Protein AF-A0A379W5Y6-F1 (afdb_monomer_lite)

Radius of gyration: 19.23 Å; chains: 1; bounding box: 27×20×67 Å

Structure (mmCIF, N/CA/C/O backbone):
data_AF-A0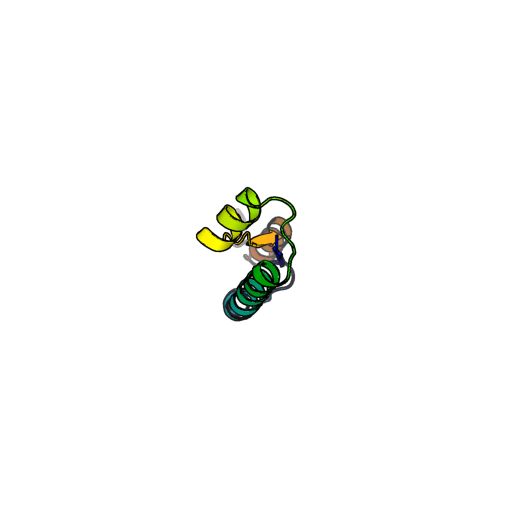A379W5Y6-F1
#
_entry.id   AF-A0A379W5Y6-F1
#
loop_
_atom_site.group_PDB
_atom_site.id
_atom_site.type_symbol
_atom_site.label_atom_id
_atom_site.label_alt_id
_atom_site.label_comp_id
_atom_site.label_asym_id
_atom_site.label_entity_id
_atom_site.label_seq_id
_atom_site.pdbx_PDB_ins_code
_atom_site.Cartn_x
_atom_site.Cartn_y
_atom_site.Cartn_z
_atom_site.occupancy
_atom_site.B_iso_or_equiv
_atom_site.auth_seq_id
_atom_site.auth_comp_id
_atom_site.auth_asym_id
_atom_site.auth_atom_id
_atom_site.pdbx_PDB_model_num
ATOM 1 N N . MET A 1 1 ? -0.279 5.714 -4.735 1.00 67.56 1 MET A N 1
ATOM 2 C CA . MET A 1 1 ? -0.208 5.740 -3.257 1.00 67.56 1 MET A CA 1
ATOM 3 C C . MET A 1 1 ? -1.556 5.275 -2.741 1.00 67.56 1 MET A C 1
ATOM 5 O O . MET A 1 1 ? -2.556 5.753 -3.262 1.00 67.56 1 MET A O 1
ATOM 9 N N . SER A 1 2 ? -1.587 4.337 -1.796 1.00 84.25 2 SER A N 1
ATOM 10 C CA . SER A 1 2 ? -2.826 3.873 -1.147 1.00 84.25 2 SER A CA 1
ATOM 11 C C . SER A 1 2 ? -2.727 4.071 0.368 1.00 84.25 2 SER A C 1
ATOM 13 O O . SER A 1 2 ? -1.630 4.305 0.878 1.00 84.25 2 SER A O 1
ATOM 15 N N . ALA A 1 3 ? -3.841 4.009 1.096 1.00 88.88 3 ALA A N 1
ATOM 16 C CA . ALA A 1 3 ? -3.827 4.110 2.553 1.00 88.88 3 ALA A CA 1
ATOM 17 C C . ALA A 1 3 ? -4.930 3.276 3.217 1.00 88.88 3 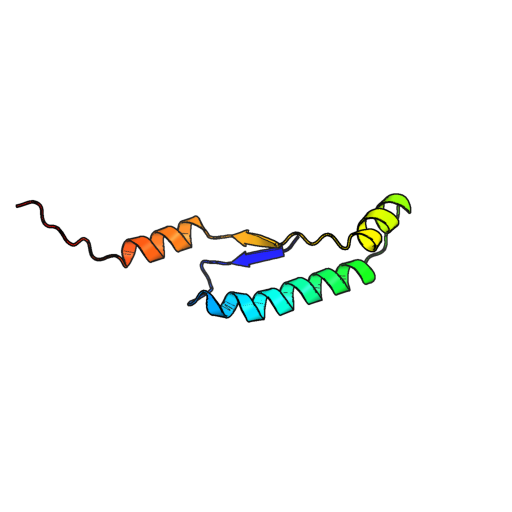ALA A C 1
ATOM 19 O O . ALA A 1 3 ? -6.058 3.233 2.728 1.00 88.88 3 ALA A O 1
ATOM 20 N N . PHE A 1 4 ? -4.616 2.665 4.363 1.00 87.88 4 PHE A N 1
ATOM 21 C CA . PHE A 1 4 ? -5.597 1.966 5.194 1.00 87.88 4 PHE A CA 1
ATOM 22 C C . PHE A 1 4 ? -6.329 2.936 6.118 1.00 87.88 4 PHE A C 1
ATOM 24 O O . PHE A 1 4 ? -5.708 3.744 6.813 1.00 87.88 4 PHE A O 1
ATOM 31 N N . ASN A 1 5 ? -7.656 2.836 6.160 1.00 88.06 5 ASN A N 1
ATOM 32 C CA . ASN A 1 5 ? -8.479 3.614 7.076 1.00 88.06 5 ASN A CA 1
ATOM 33 C C . ASN A 1 5 ? -8.632 2.888 8.416 1.00 88.06 5 ASN A C 1
ATOM 35 O O . ASN A 1 5 ? -9.483 2.012 8.565 1.00 88.06 5 ASN A O 1
ATOM 39 N N . LEU A 1 6 ? -7.849 3.310 9.409 1.00 83.81 6 LEU A N 1
ATOM 40 C CA . LEU A 1 6 ? -7.861 2.711 10.747 1.00 83.81 6 LEU A CA 1
ATOM 41 C C . LEU A 1 6 ? -9.157 2.989 11.526 1.00 83.81 6 LEU A C 1
ATOM 43 O O . LEU A 1 6 ? -9.451 2.307 12.500 1.00 83.81 6 LEU A O 1
ATOM 47 N N . GLY A 1 7 ? -9.953 3.975 11.103 1.00 81.19 7 GLY A N 1
ATOM 48 C CA . GLY A 1 7 ? -11.263 4.245 11.696 1.00 81.19 7 GLY A CA 1
ATOM 49 C C . GLY A 1 7 ? -12.370 3.300 11.225 1.00 81.19 7 GLY A C 1
ATOM 50 O O . GLY A 1 7 ? -13.391 3.194 11.901 1.00 81.19 7 GLY A O 1
ATOM 51 N N . ALA A 1 8 ? -12.178 2.634 10.082 1.00 83.44 8 ALA A N 1
ATOM 52 C CA . ALA A 1 8 ? -13.175 1.757 9.469 1.00 83.44 8 ALA A CA 1
ATOM 53 C C . ALA A 1 8 ? -12.997 0.275 9.839 1.00 83.44 8 ALA A C 1
ATOM 55 O O . ALA A 1 8 ? -13.981 -0.460 9.849 1.00 83.44 8 ALA A O 1
ATOM 56 N N . ILE A 1 9 ? -11.772 -0.148 10.166 1.00 84.50 9 ILE A N 1
ATOM 57 C CA . ILE A 1 9 ? -11.477 -1.520 10.604 1.00 84.50 9 ILE A CA 1
ATOM 58 C C . ILE A 1 9 ? -11.939 -1.745 12.050 1.00 84.50 9 ILE A C 1
ATOM 60 O O . ILE A 1 9 ? -11.881 -0.835 12.890 1.00 84.50 9 ILE A O 1
ATOM 64 N N . LYS A 1 10 ? -12.419 -2.955 12.357 1.00 78.62 10 LYS A N 1
ATOM 65 C CA . LYS A 1 10 ? -12.841 -3.325 13.718 1.00 78.62 10 LYS A CA 1
ATOM 66 C C . LYS A 1 10 ? -11.726 -4.045 14.461 1.00 78.62 10 LYS A C 1
ATOM 68 O O . LYS A 1 10 ? -11.539 -3.767 15.645 1.00 78.62 10 LYS A O 1
ATOM 73 N N . THR A 1 11 ? -10.980 -4.906 13.774 1.00 82.81 11 THR A N 1
ATOM 74 C CA . THR A 1 11 ? -9.792 -5.584 14.308 1.00 82.81 11 THR A CA 1
ATOM 75 C C . THR A 1 11 ? -8.574 -5.361 13.413 1.00 82.81 11 THR A C 1
ATOM 77 O O . THR A 1 11 ? -8.694 -4.967 12.254 1.00 82.81 11 THR A O 1
ATOM 80 N N . LEU A 1 12 ? -7.375 -5.573 13.967 1.00 85.19 12 LEU A N 1
ATOM 81 C CA . LEU A 1 12 ? -6.128 -5.467 13.201 1.00 85.19 12 LEU A CA 1
ATOM 82 C C . LEU A 1 12 ? -5.949 -6.632 12.219 1.00 85.19 12 LEU A C 1
ATOM 84 O O . LEU A 1 12 ? -5.240 -6.465 11.234 1.00 85.19 12 LEU A O 1
ATOM 88 N N . ASP A 1 13 ? -6.620 -7.762 12.441 1.00 88.00 13 ASP A N 1
ATOM 89 C CA . ASP A 1 13 ? -6.541 -8.939 11.566 1.00 88.00 13 ASP A CA 1
ATOM 90 C C . ASP A 1 13 ? -7.114 -8.651 10.166 1.00 88.00 13 ASP A C 1
ATOM 92 O O . ASP A 1 13 ? -6.627 -9.172 9.167 1.00 88.00 13 ASP A O 1
ATOM 96 N N . GLU A 1 14 ? -8.082 -7.730 10.060 1.00 87.19 14 GLU A N 1
ATOM 97 C CA . GLU A 1 14 ? -8.630 -7.265 8.775 1.00 87.19 14 GLU A CA 1
ATOM 98 C C . GLU A 1 14 ? -7.561 -6.618 7.873 1.00 87.19 14 GLU A C 1
ATOM 100 O O . GLU A 1 14 ? -7.718 -6.569 6.651 1.00 87.19 14 GLU A O 1
ATOM 105 N N . LEU A 1 15 ? -6.454 -6.124 8.447 1.00 88.62 15 LEU A N 1
ATOM 106 C CA . LEU A 1 15 ? -5.364 -5.539 7.666 1.00 88.62 15 LEU A CA 1
ATOM 107 C C . LEU A 1 15 ? -4.644 -6.572 6.802 1.00 88.62 15 LEU A C 1
ATOM 109 O O . LEU A 1 15 ? -4.092 -6.179 5.780 1.00 88.62 15 LEU A O 1
ATOM 113 N N . GLU A 1 16 ? -4.641 -7.856 7.167 1.00 89.19 16 GLU A N 1
ATOM 114 C CA . GLU A 1 16 ? -3.969 -8.896 6.383 1.00 89.19 16 GLU A CA 1
ATOM 115 C C . GLU A 1 16 ? -4.611 -9.035 4.996 1.00 89.19 16 GLU A C 1
ATOM 117 O O . GLU A 1 16 ? -3.943 -8.884 3.968 1.00 89.19 16 GLU A O 1
ATOM 122 N N . GLU A 1 17 ? -5.930 -9.228 4.956 1.00 89.94 17 GLU A N 1
ATOM 123 C CA . GLU A 1 17 ? -6.675 -9.365 3.705 1.00 89.94 17 GLU A CA 1
ATOM 124 C C . GLU A 1 17 ? -6.653 -8.061 2.892 1.00 89.94 17 GLU A C 1
ATOM 126 O O . GLU A 1 17 ? -6.386 -8.067 1.685 1.00 89.94 17 GLU A O 1
ATOM 131 N N . LEU A 1 18 ? -6.838 -6.915 3.559 1.00 89.56 18 LEU A N 1
ATOM 132 C CA . LEU A 1 18 ? -6.762 -5.603 2.915 1.00 89.56 18 LEU A CA 1
ATOM 133 C C . LEU A 1 18 ? -5.366 -5.316 2.349 1.00 89.56 18 LEU A C 1
ATOM 135 O O . LEU A 1 18 ? -5.257 -4.700 1.285 1.00 89.56 18 LEU A O 1
ATOM 139 N N . ALA A 1 19 ? -4.297 -5.760 3.014 1.00 90.75 19 ALA A N 1
ATOM 140 C CA . ALA A 1 19 ? -2.934 -5.598 2.527 1.00 90.75 19 ALA A CA 1
ATOM 141 C C . ALA A 1 19 ? -2.659 -6.446 1.294 1.00 90.75 19 ALA A C 1
ATOM 143 O O . ALA A 1 19 ? -2.083 -5.927 0.337 1.00 90.75 19 ALA A O 1
ATOM 144 N N . ILE A 1 20 ? -3.129 -7.694 1.259 1.00 92.94 20 ILE A N 1
ATOM 145 C CA . ILE A 1 20 ? -3.027 -8.536 0.061 1.00 92.94 20 ILE A CA 1
ATOM 146 C C . ILE A 1 20 ? -3.717 -7.849 -1.122 1.00 92.94 20 ILE A C 1
ATOM 148 O O . ILE A 1 20 ? -3.138 -7.751 -2.206 1.00 92.94 20 ILE A O 1
ATOM 152 N N . LEU A 1 21 ? -4.927 -7.326 -0.914 1.00 92.81 21 LEU A N 1
ATOM 153 C CA . LEU A 1 21 ? -5.671 -6.616 -1.953 1.00 92.81 21 LEU A CA 1
ATOM 154 C C . LEU A 1 21 ? -4.951 -5.338 -2.402 1.00 92.81 21 LEU A C 1
ATOM 156 O O . LEU A 1 21 ? -4.760 -5.131 -3.600 1.00 92.81 21 LEU A O 1
ATOM 160 N N . ALA A 1 22 ? -4.508 -4.500 -1.463 1.00 91.75 22 ALA A N 1
ATOM 161 C CA . ALA A 1 22 ? -3.851 -3.231 -1.765 1.00 91.75 22 ALA A CA 1
ATOM 162 C C . ALA A 1 22 ? -2.506 -3.421 -2.481 1.00 91.75 22 ALA A C 1
ATOM 164 O O . ALA A 1 22 ? -2.230 -2.723 -3.458 1.00 91.75 22 ALA A O 1
ATOM 165 N N . VAL A 1 23 ? -1.684 -4.375 -2.032 1.00 93.19 23 VAL A N 1
ATOM 166 C CA . VAL A 1 23 ? -0.396 -4.695 -2.660 1.00 93.19 23 VAL A CA 1
ATOM 167 C C . VAL A 1 23 ? -0.617 -5.208 -4.077 1.00 93.19 23 VAL A C 1
ATOM 169 O O . VAL A 1 23 ? -0.023 -4.667 -5.004 1.00 93.19 23 VAL A O 1
ATOM 172 N N . ARG A 1 24 ? -1.514 -6.184 -4.277 1.00 93.00 24 ARG A N 1
ATOM 173 C CA . ARG A 1 24 ? -1.787 -6.742 -5.613 1.00 93.00 24 ARG A CA 1
ATOM 174 C C . ARG A 1 24 ? -2.380 -5.709 -6.566 1.00 93.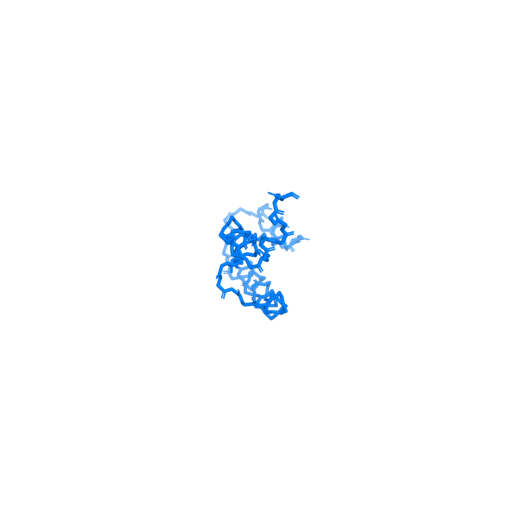00 24 ARG A C 1
ATOM 176 O O . ARG A 1 24 ? -1.994 -5.674 -7.730 1.00 93.00 24 ARG A O 1
ATOM 183 N N . ALA A 1 25 ? -3.290 -4.865 -6.085 1.00 92.38 25 ALA A N 1
ATOM 184 C CA . ALA A 1 25 ? -3.884 -3.808 -6.895 1.00 92.38 25 ALA A CA 1
ATOM 185 C C . ALA A 1 25 ? -2.840 -2.772 -7.334 1.00 92.38 25 ALA A C 1
ATOM 187 O O . ALA A 1 25 ? -2.814 -2.381 -8.499 1.00 92.38 25 ALA A O 1
ATOM 188 N N . LEU A 1 26 ? -1.960 -2.339 -6.424 1.00 91.56 26 LEU A N 1
ATOM 189 C CA . LEU A 1 26 ? -0.902 -1.388 -6.765 1.00 91.56 26 LEU A CA 1
ATOM 190 C C . LEU A 1 26 ? 0.172 -2.007 -7.661 1.00 91.56 26 LEU A C 1
ATOM 192 O O . LEU A 1 26 ? 0.682 -1.326 -8.544 1.00 91.56 26 LEU A O 1
ATOM 196 N N . ASP A 1 27 ? 0.497 -3.279 -7.451 1.00 91.56 27 ASP A N 1
ATOM 197 C CA . ASP A 1 27 ? 1.450 -4.006 -8.283 1.00 91.56 27 ASP A CA 1
ATOM 198 C C . ASP A 1 27 ? 0.939 -4.141 -9.725 1.00 91.56 27 ASP A C 1
ATOM 200 O O . ASP A 1 27 ? 1.631 -3.761 -10.666 1.00 91.56 27 ASP A O 1
ATOM 204 N N . ALA A 1 28 ? -0.325 -4.540 -9.902 1.00 90.81 28 ALA A N 1
ATOM 205 C CA . ALA A 1 28 ? -0.965 -4.578 -11.217 1.00 90.81 28 ALA A CA 1
ATOM 206 C C . ALA A 1 28 ? -1.045 -3.187 -11.872 1.00 90.81 28 ALA A C 1
ATOM 208 O O . ALA A 1 28 ? -0.894 -3.055 -13.086 1.00 90.81 28 ALA A O 1
ATOM 209 N N . LEU A 1 29 ? -1.245 -2.131 -11.076 1.00 90.25 29 LEU A N 1
ATOM 210 C CA . LEU A 1 29 ? -1.261 -0.758 -11.577 1.00 90.25 29 LEU A CA 1
ATOM 211 C C . LEU A 1 29 ? 0.107 -0.321 -12.121 1.00 90.25 29 LEU A C 1
ATOM 213 O O . LEU A 1 29 ? 0.150 0.416 -13.105 1.00 90.25 29 LEU A O 1
ATOM 217 N N . LEU A 1 30 ? 1.216 -0.778 -11.524 1.00 89.31 30 LEU A N 1
ATOM 218 C CA . LEU A 1 30 ? 2.556 -0.488 -12.041 1.00 89.31 30 LEU A CA 1
ATOM 219 C C . LEU A 1 30 ? 2.735 -1.012 -13.466 1.00 89.31 30 LEU A C 1
ATOM 221 O O . LEU A 1 30 ? 3.384 -0.328 -14.258 1.00 89.31 30 LEU A O 1
ATOM 225 N N . ASP A 1 31 ? 2.178 -2.186 -13.772 1.00 88.62 31 ASP A N 1
ATOM 226 C CA . ASP A 1 31 ? 2.239 -2.802 -15.102 1.00 88.62 31 ASP A CA 1
ATOM 227 C C . ASP A 1 31 ? 1.235 -2.184 -16.081 1.00 88.62 31 ASP A C 1
ATOM 229 O O . ASP A 1 31 ? 1.506 -2.122 -17.279 1.00 88.62 31 ASP A O 1
ATOM 233 N N . TYR A 1 32 ? 0.095 -1.705 -15.577 1.00 89.62 32 TYR A N 1
ATOM 234 C CA . TYR A 1 32 ? -0.952 -1.089 -16.391 1.00 89.62 32 TYR A CA 1
ATOM 235 C C . TYR A 1 32 ? -0.616 0.339 -16.846 1.00 89.62 32 TYR A C 1
ATOM 237 O O . TYR A 1 32 ? -1.065 0.771 -17.904 1.00 89.62 32 TYR A O 1
ATOM 245 N N . GLN A 1 33 ? 0.142 1.100 -16.052 1.00 87.38 33 GLN A N 1
ATOM 246 C CA . GLN A 1 33 ? 0.407 2.509 -16.348 1.00 87.38 33 GLN A CA 1
ATOM 247 C C . GLN A 1 33 ? 1.522 2.714 -17.386 1.00 87.38 33 GLN A C 1
ATOM 249 O O . GLN A 1 33 ? 2.587 2.094 -17.327 1.00 87.38 33 GLN A O 1
ATOM 254 N N . ASP A 1 34 ? 1.313 3.666 -18.296 1.00 90.38 34 ASP A N 1
ATOM 255 C CA . ASP A 1 34 ? 2.338 4.094 -19.243 1.00 90.38 34 ASP A CA 1
ATOM 256 C C . ASP A 1 34 ? 3.363 5.029 -18.587 1.00 90.38 34 ASP A C 1
ATOM 258 O O . ASP A 1 34 ? 3.029 5.963 -17.855 1.00 90.38 34 ASP A O 1
ATOM 262 N N . TYR A 1 35 ? 4.642 4.804 -18.895 1.00 88.88 35 TYR A N 1
ATOM 263 C CA . TYR A 1 35 ? 5.750 5.616 -18.394 1.00 88.88 35 TYR A CA 1
ATOM 264 C C . TYR A 1 35 ? 6.321 6.475 -19.529 1.00 88.88 35 TYR A C 1
ATOM 266 O O . TYR A 1 35 ? 7.090 5.956 -20.344 1.00 88.88 35 TYR A O 1
ATOM 274 N N . PRO A 1 36 ? 6.036 7.789 -19.570 1.00 89.25 36 PRO A N 1
ATOM 275 C CA . PRO A 1 36 ? 6.526 8.671 -20.634 1.00 89.25 36 PRO A CA 1
ATOM 276 C C . PRO A 1 36 ? 8.053 8.853 -20.611 1.00 89.25 36 PRO A C 1
ATOM 278 O O . PRO A 1 36 ? 8.648 9.259 -21.605 1.00 89.25 36 PRO A O 1
ATOM 281 N N . ILE A 1 37 ? 8.708 8.542 -19.485 1.00 93.25 37 ILE A N 1
ATOM 282 C CA . ILE A 1 37 ? 10.158 8.660 -19.302 1.00 93.25 37 ILE A CA 1
ATOM 283 C C . ILE A 1 37 ? 10.762 7.259 -19.080 1.00 93.25 37 ILE A C 1
ATOM 285 O O . ILE A 1 37 ? 10.461 6.619 -18.066 1.00 93.25 37 ILE A O 1
ATOM 289 N N . PRO A 1 38 ? 11.695 6.786 -19.935 1.00 89.00 38 PRO A N 1
ATOM 290 C CA . PRO A 1 38 ? 12.308 5.458 -19.793 1.00 89.00 38 PRO A CA 1
ATOM 291 C C . PRO A 1 38 ? 13.064 5.243 -18.474 1.00 89.00 38 PRO A C 1
ATOM 293 O O . PRO A 1 38 ? 13.156 4.122 -17.974 1.00 89.00 38 PRO A O 1
ATOM 296 N N . ALA A 1 39 ? 13.626 6.307 -17.891 1.00 89.00 39 ALA A N 1
ATOM 297 C CA . ALA A 1 39 ? 14.256 6.251 -16.571 1.00 89.00 39 ALA A CA 1
ATOM 298 C C . ALA A 1 39 ? 13.232 5.986 -15.451 1.00 89.00 39 ALA A C 1
ATOM 300 O O . ALA A 1 39 ? 13.510 5.187 -14.558 1.00 89.00 39 ALA A O 1
ATOM 301 N N . ALA A 1 40 ? 12.037 6.581 -15.539 1.00 85.94 40 ALA A N 1
ATOM 302 C CA . ALA A 1 40 ? 10.950 6.334 -14.594 1.00 85.94 40 ALA A CA 1
ATOM 303 C C . ALA A 1 40 ? 10.453 4.884 -14.694 1.00 85.94 40 ALA A C 1
ATOM 305 O O . ALA A 1 40 ? 10.310 4.225 -13.667 1.00 85.94 40 ALA A O 1
ATOM 306 N N . LYS A 1 41 ? 10.316 4.345 -15.918 1.00 88.94 41 LYS A N 1
ATOM 307 C CA . LYS A 1 41 ? 9.975 2.928 -16.132 1.00 88.94 41 LYS A CA 1
ATOM 308 C C . LYS A 1 41 ? 11.008 1.989 -15.515 1.00 88.94 41 LYS A C 1
ATOM 310 O O . LYS A 1 41 ? 10.642 1.057 -14.810 1.00 88.94 41 LYS A O 1
ATOM 315 N N . ARG A 1 42 ? 12.304 2.243 -15.742 1.00 89.25 42 ARG A N 1
ATOM 316 C CA . ARG A 1 42 ? 13.394 1.441 -15.153 1.00 89.25 42 ARG A CA 1
ATOM 317 C C . ARG A 1 42 ? 13.382 1.483 -13.626 1.00 89.25 42 ARG A C 1
ATOM 319 O O . ARG A 1 42 ? 13.594 0.453 -12.996 1.00 89.25 42 ARG A O 1
ATOM 326 N N . GLY A 1 43 ? 13.122 2.649 -13.035 1.00 87.94 43 GLY A N 1
ATOM 327 C CA . GLY A 1 43 ? 13.000 2.797 -11.584 1.00 87.94 43 GLY A CA 1
ATOM 328 C C . GLY A 1 43 ? 11.801 2.041 -11.009 1.00 87.94 43 GLY A C 1
ATOM 329 O O . GLY A 1 43 ? 11.966 1.286 -10.052 1.00 87.94 43 GLY A O 1
ATOM 330 N N . ALA A 1 44 ? 10.627 2.207 -11.622 1.00 84.81 44 ALA A N 1
ATOM 331 C CA . ALA A 1 44 ? 9.384 1.581 -11.184 1.00 84.81 44 ALA A CA 1
ATOM 332 C C . ALA A 1 44 ? 9.413 0.056 -11.357 1.00 84.81 44 ALA A C 1
ATOM 334 O O . ALA A 1 44 ? 9.129 -0.668 -10.411 1.00 84.81 44 ALA A O 1
ATOM 335 N N . MET A 1 45 ? 9.843 -0.442 -12.517 1.00 88.38 45 MET A N 1
ATOM 336 C CA . MET A 1 45 ? 9.906 -1.882 -12.796 1.00 88.38 45 MET A CA 1
ATOM 337 C C . MET A 1 45 ? 11.058 -2.583 -12.077 1.00 88.38 45 MET A C 1
ATOM 339 O O . MET A 1 45 ? 10.911 -3.726 -11.664 1.00 88.38 45 MET A O 1
ATOM 343 N N . GLY A 1 46 ? 12.200 -1.912 -11.900 1.00 88.12 46 GLY A N 1
ATOM 344 C CA . GLY A 1 46 ? 13.375 -2.518 -11.270 1.00 88.12 46 GLY A CA 1
ATOM 345 C C . GLY A 1 46 ? 13.253 -2.692 -9.757 1.00 88.12 46 GLY A C 1
ATOM 346 O O . GLY A 1 46 ? 13.935 -3.538 -9.190 1.00 88.12 46 GLY A O 1
ATOM 347 N N . ARG A 1 47 ? 12.415 -1.888 -9.093 1.00 87.44 47 ARG A N 1
ATOM 348 C CA . ARG A 1 47 ? 12.252 -1.930 -7.630 1.00 87.44 47 ARG A CA 1
ATOM 349 C C . ARG A 1 47 ? 10.825 -2.204 -7.164 1.00 87.44 47 ARG A C 1
ATOM 351 O O . ARG A 1 47 ? 10.653 -2.486 -5.986 1.00 87.44 47 ARG A O 1
ATOM 358 N N . ARG A 1 48 ? 9.828 -2.069 -8.050 1.00 87.50 48 ARG A N 1
ATOM 359 C CA . ARG A 1 48 ? 8.385 -2.197 -7.766 1.00 87.50 48 ARG A CA 1
ATOM 360 C C . ARG A 1 48 ? 8.001 -1.558 -6.430 1.00 87.50 48 ARG A C 1
ATOM 362 O O . ARG A 1 48 ? 7.375 -2.168 -5.573 1.00 87.50 48 ARG A O 1
ATOM 369 N N . THR A 1 49 ? 8.450 -0.319 -6.224 1.00 85.75 49 THR A N 1
ATOM 370 C CA . THR A 1 49 ? 8.271 0.385 -4.951 1.00 85.75 49 THR A CA 1
ATOM 371 C C . THR A 1 49 ? 6.802 0.728 -4.741 1.00 85.75 49 THR A C 1
ATOM 373 O O . THR A 1 49 ? 6.243 1.530 -5.492 1.00 85.75 49 THR A O 1
ATOM 376 N N . LEU A 1 50 ? 6.198 0.163 -3.697 1.00 87.81 50 LEU A N 1
ATOM 377 C CA . LEU A 1 50 ? 4.820 0.432 -3.298 1.00 87.81 50 LEU A CA 1
ATOM 378 C C . LEU A 1 50 ? 4.793 1.315 -2.047 1.00 87.81 50 LEU A C 1
ATOM 380 O O . LEU A 1 50 ? 5.538 1.090 -1.098 1.00 87.81 50 LEU A O 1
ATOM 384 N N . GLY A 1 51 ? 3.920 2.324 -2.051 1.00 89.44 51 GLY A N 1
ATOM 385 C CA . GLY A 1 51 ? 3.689 3.210 -0.910 1.00 89.44 51 GLY A CA 1
ATOM 386 C C . GLY A 1 51 ? 2.266 3.055 -0.388 1.00 89.44 51 GLY A C 1
ATOM 387 O O . GLY A 1 51 ? 1.323 3.544 -1.024 1.00 89.44 51 GLY A O 1
ATOM 388 N N . ILE A 1 52 ? 2.125 2.381 0.757 1.00 90.88 52 ILE A N 1
ATOM 389 C CA . ILE A 1 52 ? 0.855 2.205 1.468 1.00 90.88 52 ILE A CA 1
ATOM 390 C C . ILE A 1 52 ? 0.981 2.834 2.858 1.00 90.88 52 ILE A C 1
ATOM 392 O O . ILE A 1 52 ? 1.860 2.459 3.629 1.00 90.88 52 ILE A O 1
ATOM 396 N N . GLY A 1 53 ? 0.133 3.819 3.151 1.00 90.62 53 GLY A N 1
ATOM 397 C CA . GLY A 1 53 ? 0.106 4.531 4.431 1.00 90.62 53 GLY A CA 1
ATOM 398 C C . GLY A 1 53 ? -1.118 4.197 5.283 1.00 90.62 53 GLY A C 1
ATOM 399 O O . GLY A 1 53 ? -1.876 3.275 4.988 1.00 90.62 53 GLY A O 1
ATOM 400 N N . VAL A 1 54 ? -1.343 4.994 6.326 1.00 89.06 54 VAL A N 1
ATOM 401 C CA . VAL A 1 54 ? -2.532 4.913 7.187 1.00 89.06 54 VAL A CA 1
ATOM 402 C C . VAL A 1 54 ? -3.210 6.276 7.297 1.00 89.06 54 VAL A C 1
ATOM 404 O O . VAL A 1 54 ? -2.546 7.311 7.307 1.00 89.06 54 VAL A O 1
ATOM 407 N N . ILE A 1 55 ? -4.537 6.278 7.393 1.00 91.25 55 ILE A N 1
ATOM 408 C CA . ILE A 1 55 ? -5.369 7.460 7.652 1.00 91.25 55 ILE A CA 1
ATOM 409 C C . ILE A 1 55 ? -6.306 7.189 8.835 1.00 91.25 55 ILE A C 1
ATOM 411 O O . ILE A 1 55 ? -6.513 6.039 9.225 1.00 91.25 55 ILE A O 1
ATOM 415 N N . ASN A 1 56 ? -6.874 8.250 9.418 1.00 86.88 56 ASN A N 1
ATOM 416 C CA . ASN A 1 56 ? -7.699 8.189 10.636 1.00 86.88 56 ASN A CA 1
ATOM 417 C C . ASN A 1 56 ? -6.990 7.607 11.869 1.00 86.88 56 ASN A C 1
ATOM 419 O O . ASN A 1 56 ? -7.632 7.084 12.778 1.00 86.88 56 ASN A O 1
ATOM 423 N N . PHE A 1 57 ? -5.669 7.765 11.952 1.00 85.31 57 PHE A N 1
ATOM 424 C CA . PHE A 1 57 ? -4.899 7.312 13.108 1.00 85.31 57 PHE A CA 1
ATOM 425 C C . PHE A 1 57 ? -5.309 8.020 14.411 1.00 85.31 57 PHE A C 1
ATOM 427 O O . PHE A 1 57 ? -5.539 7.362 15.419 1.00 85.31 57 PHE A O 1
ATOM 434 N N . ALA A 1 58 ? -5.497 9.345 14.386 1.00 84.25 58 ALA A N 1
ATOM 435 C CA . ALA A 1 58 ? -5.949 10.096 15.563 1.00 84.25 58 ALA A CA 1
ATOM 436 C C . ALA A 1 58 ? -7.340 9.645 16.050 1.00 84.25 58 ALA A C 1
ATOM 438 O O . ALA A 1 58 ? -7.565 9.507 17.250 1.00 84.25 58 ALA A O 1
ATOM 439 N N . TYR A 1 59 ? -8.257 9.358 15.121 1.00 84.44 59 TYR A N 1
ATOM 440 C CA . TYR A 1 59 ? -9.582 8.826 15.446 1.00 84.44 59 TYR A CA 1
ATOM 441 C C . TYR A 1 59 ? -9.499 7.415 16.049 1.00 84.44 59 TYR A C 1
ATOM 443 O O . TYR A 1 59 ? -10.159 7.124 17.044 1.00 84.44 59 TYR A O 1
ATOM 451 N N . TRP A 1 60 ? -8.644 6.553 15.495 1.00 83.12 60 TRP A N 1
ATOM 452 C CA . TRP A 1 60 ? -8.388 5.219 16.037 1.00 83.12 60 TRP A CA 1
ATOM 453 C C . TRP A 1 60 ? -7.802 5.264 17.459 1.00 83.12 60 TRP A C 1
ATOM 455 O O . TRP A 1 60 ? -8.238 4.507 18.332 1.00 83.12 60 TRP A O 1
ATOM 465 N N . LEU A 1 61 ? -6.882 6.199 17.724 1.00 82.25 61 LEU A N 1
ATOM 466 C CA . LEU A 1 61 ? -6.345 6.439 19.066 1.00 82.25 61 LEU A CA 1
ATOM 467 C C . LEU A 1 61 ? -7.434 6.911 20.033 1.00 82.25 61 LEU A C 1
ATOM 469 O O . LEU A 1 61 ? -7.559 6.351 21.118 1.00 82.25 61 LEU A O 1
ATOM 473 N N . ALA A 1 62 ? -8.255 7.888 19.639 1.00 84.38 62 ALA A N 1
ATOM 474 C CA . ALA A 1 62 ? -9.343 8.394 20.476 1.00 84.38 62 ALA A CA 1
ATOM 475 C C . ALA A 1 62 ? -10.352 7.291 20.832 1.00 84.38 62 ALA A C 1
ATOM 477 O O . ALA A 1 62 ? -10.735 7.153 21.993 1.00 84.38 62 ALA A O 1
ATOM 478 N N . LYS A 1 63 ? -10.721 6.457 19.852 1.00 79.25 63 LYS A N 1
ATOM 479 C CA . LYS A 1 63 ? -11.588 5.293 20.057 1.00 79.25 63 LYS A CA 1
ATOM 480 C C . LYS A 1 63 ? -10.973 4.319 21.062 1.00 79.25 63 LYS A C 1
ATOM 482 O O . LYS A 1 63 ? -11.630 3.971 22.033 1.00 79.25 63 LYS A O 1
ATOM 487 N N . THR A 1 64 ? -9.713 3.931 20.881 1.00 76.25 64 THR A N 1
ATOM 488 C CA . THR A 1 64 ? -9.032 2.974 21.770 1.00 76.25 64 THR A CA 1
ATOM 489 C C . THR A 1 64 ? -8.873 3.520 23.191 1.00 76.25 64 THR A C 1
ATOM 491 O O . THR A 1 64 ? -9.169 2.812 24.148 1.00 76.25 64 THR A O 1
ATOM 494 N N . VAL A 1 65 ? -8.486 4.791 23.342 1.00 71.00 65 VAL A N 1
ATOM 495 C CA . VAL A 1 65 ? -8.316 5.445 24.652 1.00 71.00 65 VAL A CA 1
ATOM 496 C C . VAL A 1 65 ? -9.650 5.609 25.381 1.00 71.00 65 VAL A C 1
ATOM 498 O O . VAL A 1 65 ? -9.707 5.375 26.581 1.00 71.00 65 VAL A O 1
ATOM 501 N N . SER A 1 66 ? -10.737 5.938 24.676 1.00 58.56 66 SER A N 1
ATOM 502 C CA . SER A 1 66 ? -12.073 6.038 25.287 1.00 58.56 66 SER A CA 1
ATOM 503 C C . SER A 1 66 ? -12.631 4.703 25.803 1.00 58.56 66 SER A C 1
ATOM 505 O O . SER A 1 66 ? -13.546 4.698 26.621 1.00 58.56 66 SER A O 1
ATOM 507 N N . VAL A 1 67 ? -12.087 3.575 25.334 1.00 59.03 67 VAL A N 1
ATOM 508 C CA . VAL A 1 67 ? -12.479 2.220 25.754 1.00 59.03 67 VAL A CA 1
ATOM 509 C C . VAL A 1 67 ? -11.630 1.729 26.937 1.00 59.03 67 VAL A C 1
ATOM 511 O O . VAL A 1 67 ? -11.987 0.742 27.578 1.00 59.03 67 VAL A O 1
ATOM 514 N N . ILE A 1 68 ? -10.546 2.432 27.293 1.00 55.66 68 ILE A N 1
ATOM 515 C CA . ILE A 1 68 ? -9.837 2.195 28.553 1.00 55.66 68 ILE A CA 1
ATOM 516 C C . ILE A 1 68 ? -10.732 2.755 29.667 1.00 55.66 68 ILE A C 1
ATOM 518 O O . ILE A 1 68 ? -10.968 3.965 29.694 1.00 55.66 68 ILE A O 1
ATOM 522 N N . PRO A 1 69 ? -11.255 1.924 30.588 1.00 52.91 69 PRO A N 1
ATOM 523 C CA . PRO A 1 69 ? -12.000 2.448 31.716 1.00 52.91 69 PRO A CA 1
ATOM 524 C C . PRO A 1 69 ? -11.048 3.352 32.496 1.00 52.91 69 PRO A C 1
ATOM 526 O O . PRO A 1 69 ? -9.936 2.950 32.838 1.00 52.91 69 PRO A O 1
ATOM 529 N N . THR A 1 70 ? -11.475 4.581 32.768 1.00 59.91 70 THR A N 1
ATOM 530 C CA . THR A 1 70 ? -10.844 5.485 33.730 1.00 59.91 70 THR A CA 1
ATOM 531 C C . THR A 1 70 ? -10.909 4.851 35.121 1.00 59.91 70 THR A C 1
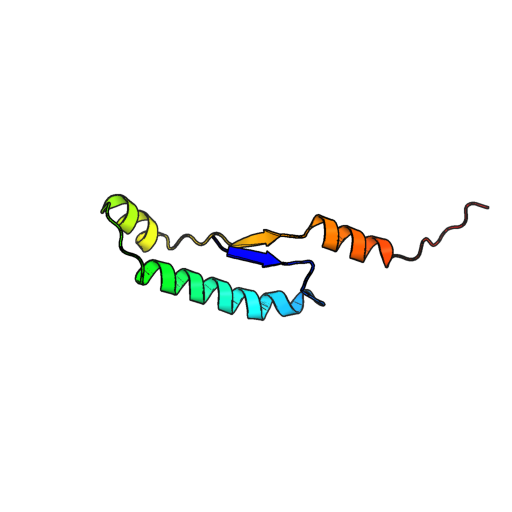ATOM 533 O O . THR A 1 70 ? -11.747 5.200 35.949 1.00 59.91 70 THR A O 1
ATOM 536 N N . ALA A 1 71 ? -10.064 3.855 35.367 1.00 61.28 71 ALA A N 1
ATOM 537 C CA . ALA A 1 71 ? -9.913 3.183 36.640 1.00 61.28 71 ALA A CA 1
ATOM 538 C C . ALA A 1 71 ? -8.799 3.876 37.426 1.00 61.28 71 ALA A C 1
ATOM 540 O O . ALA A 1 71 ? -7.658 3.430 37.435 1.00 61.28 71 ALA A O 1
ATOM 541 N N . ALA A 1 72 ? -9.161 4.996 38.047 1.00 52.34 72 ALA A N 1
ATOM 542 C CA . ALA A 1 72 ? -8.768 5.345 39.409 1.00 52.34 72 ALA A CA 1
ATOM 543 C C . ALA A 1 72 ? -9.504 6.642 39.790 1.00 52.34 72 ALA A C 1
ATOM 545 O O . ALA A 1 72 ? -9.103 7.718 39.339 1.00 52.34 72 ALA A O 1
ATOM 546 N N . PRO A 1 73 ? -10.585 6.589 40.592 1.00 51.81 73 PRO A N 1
ATOM 547 C CA . PRO A 1 73 ? -10.997 7.775 41.316 1.00 51.81 73 PRO A CA 1
ATOM 548 C C . PRO A 1 73 ? -9.869 8.099 42.297 1.00 51.81 73 PRO A C 1
ATOM 550 O O . PRO A 1 73 ? -9.499 7.268 43.123 1.00 51.81 73 PRO A O 1
ATOM 553 N N . ILE A 1 74 ? -9.286 9.285 42.150 1.00 57.47 74 ILE A N 1
ATOM 554 C CA . ILE A 1 74 ? -8.398 9.870 43.150 1.00 57.47 74 ILE A CA 1
ATOM 555 C C . ILE A 1 74 ? -9.283 10.159 44.370 1.00 57.47 74 ILE A C 1
ATOM 557 O O . ILE A 1 74 ? -10.015 11.149 44.382 1.00 57.47 74 ILE A O 1
ATOM 561 N N . ILE A 1 75 ? -9.269 9.244 45.339 1.00 55.91 75 ILE A N 1
ATOM 562 C CA . ILE A 1 75 ? -9.652 9.468 46.737 1.00 55.91 75 ILE A CA 1
ATOM 563 C C . ILE A 1 75 ? -8.424 9.128 47.571 1.00 55.91 75 ILE A C 1
ATOM 565 O O . ILE A 1 75 ? -7.835 8.054 47.307 1.00 55.91 75 ILE A O 1
#

Foldseek 3Di:
DEEAELLPDPDPVVVVVVVVVQLVVLLVVLVVDDDPDVVVNCVCVVPVDDDY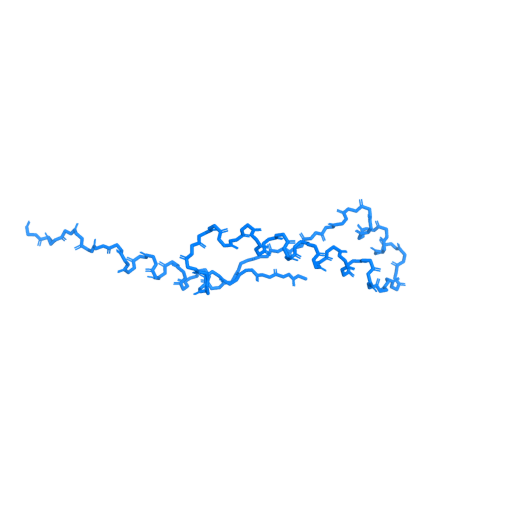YYPCPVVNVVVVVVPPPPPDDPD

Secondary structure (DSSP, 8-state):
-EEEETTT-SSSTHHHHHHHHHHHHHHHHHHHS--SSHHHHHHHHHH----EEEE-HHHHHHHHHHHS-------

Sequence (75 aa):
MSAFNLGAIKTLDELEELAILAVRALDALLDYQDYPIPAAKRGAMGRRTLGIGVINFAYWLAKTVSVIPTAAPII

Organism: Salmonella enterica I (NCBI:txid59201)

pLDDT: mean 83.06, std 11.4, range [51.81, 93.25]

InterPro domains:
  IPR000788 Ribonucleotide reductase large subunit, C-terminal [PF02867] (11-64)
  IPR000788 Ribonucleotide reductase large subunit, C-terminal [PR01183] (10-33)
  IPR000788 Ribonucleotide reductase large subunit, C-termina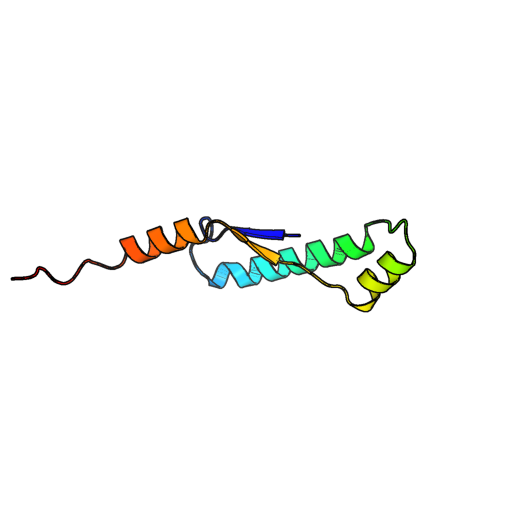l [PR01183] (48-70)